Protein AF-A0A961LXA1-F1 (afdb_monomer)

Foldseek 3Di:
DVALLLVVLVLFVVVVDLDVQWQFLLNVVVVCVVPVPDDPPVSPPDDSNHGDFWDWDADPQWTKTKGHPHPQAIWIKTHHPPWIWIFGWDDDPQKIKTWFIAIKDFVVSQVQDGFIWGFRTKMWIAGNVSATPWIKTWTATDPHVVGGTWIWIDPRRHIDIDHD

Sequence (164 aa):
MIRALALILGLLLGLTLALLVGGTLGHARMLAARTGWELPGWTAGLDESSGITGGRGDLNGAALRWRWDGWTGIEAALTGPDWQAQGRLRPAGTALRVDALGGVVPLDWLGAGPGLLALEAGEVILGLDGALRAARLDGQARGSEPEGAVTLTWDGSDWALASR

Structure (mmCIF, N/CA/C/O backbone):
data_AF-A0A961LXA1-F1
#
_entry.id   AF-A0A961LXA1-F1
#
loop_
_atom_site.group_PDB
_atom_site.id
_atom_site.type_symbol
_atom_site.label_atom_id
_atom_site.label_alt_id
_atom_site.label_comp_id
_atom_site.label_asym_id
_atom_site.label_entity_id
_atom_site.label_seq_id
_atom_site.pdbx_PDB_ins_code
_atom_site.Cartn_x
_atom_site.Cartn_y
_atom_site.Cartn_z
_atom_site.occupancy
_atom_site.B_iso_or_equiv
_atom_site.auth_seq_id
_atom_site.auth_comp_id
_atom_site.auth_asym_id
_atom_site.auth_atom_id
_atom_site.pdbx_PDB_model_num
ATOM 1 N N . MET A 1 1 ? -13.121 11.870 4.872 1.00 35.00 1 MET A N 1
ATOM 2 C CA . MET A 1 1 ? -12.204 10.864 5.438 1.00 35.00 1 MET A CA 1
ATOM 3 C C . MET A 1 1 ? -12.528 9.425 5.025 1.00 35.00 1 MET A C 1
ATOM 5 O O . MET A 1 1 ? -11.759 8.559 5.395 1.00 35.00 1 MET A O 1
ATOM 9 N N . ILE A 1 2 ? -13.473 9.195 4.090 1.00 36.91 2 ILE A N 1
ATOM 10 C CA . ILE A 1 2 ? -13.562 8.049 3.132 1.00 36.91 2 ILE A CA 1
ATOM 11 C C . ILE A 1 2 ? -12.249 7.881 2.298 1.00 36.91 2 ILE A C 1
ATOM 13 O O . ILE A 1 2 ? -12.247 7.505 1.139 1.00 36.91 2 ILE A O 1
ATOM 17 N N . ARG A 1 3 ? -11.101 8.347 2.808 1.00 46.78 3 ARG A N 1
ATOM 18 C CA . ARG A 1 3 ? -10.066 9.062 2.044 1.00 46.78 3 ARG A CA 1
ATOM 19 C C . ARG A 1 3 ? -8.636 8.624 2.347 1.00 46.78 3 ARG A C 1
ATOM 21 O O . ARG A 1 3 ? -7.841 8.742 1.427 1.00 46.78 3 ARG A O 1
ATOM 28 N N . ALA A 1 4 ? -8.311 8.030 3.502 1.00 43.62 4 ALA A N 1
ATOM 29 C CA . ALA A 1 4 ? -7.126 7.160 3.544 1.00 43.62 4 ALA A CA 1
ATOM 30 C C . ALA A 1 4 ? -7.409 5.733 3.062 1.00 43.62 4 ALA A C 1
ATOM 32 O O . ALA A 1 4 ? -6.506 4.992 2.689 1.00 43.62 4 ALA A O 1
ATOM 33 N N . LEU A 1 5 ? -8.692 5.431 2.899 1.00 37.09 5 LEU A N 1
ATOM 34 C CA . LEU A 1 5 ? -9.205 4.382 2.043 1.00 37.09 5 LEU A CA 1
ATOM 35 C C . LEU A 1 5 ? -8.580 4.404 0.648 1.00 37.09 5 LEU A C 1
ATOM 37 O O . LEU A 1 5 ? -8.178 3.359 0.168 1.00 37.09 5 LEU A O 1
ATOM 41 N N . ALA A 1 6 ? -8.413 5.583 0.048 1.00 43.00 6 ALA A N 1
ATOM 42 C CA . ALA A 1 6 ? -7.717 5.792 -1.220 1.00 43.00 6 ALA A CA 1
ATOM 43 C C . ALA A 1 6 ? -6.177 5.671 -1.112 1.00 43.00 6 ALA A C 1
ATOM 45 O O . ALA A 1 6 ? -5.506 5.358 -2.096 1.00 43.00 6 ALA A O 1
ATOM 46 N N . LEU A 1 7 ? -5.604 5.939 0.068 1.00 44.69 7 LEU A N 1
ATOM 47 C CA . LEU A 1 7 ? -4.167 6.206 0.239 1.00 44.69 7 LEU A CA 1
ATOM 48 C C . LEU A 1 7 ? -3.306 4.987 -0.065 1.00 44.69 7 LEU A C 1
ATOM 50 O O . LEU A 1 7 ? -2.232 5.085 -0.650 1.00 44.69 7 LEU A O 1
ATOM 54 N N . ILE A 1 8 ? -3.816 3.832 0.323 1.00 45.09 8 ILE A N 1
ATOM 55 C CA . ILE A 1 8 ? -3.209 2.545 0.030 1.00 45.09 8 ILE A CA 1
ATOM 56 C C . ILE A 1 8 ? -3.845 1.943 -1.237 1.00 45.09 8 ILE A C 1
ATOM 58 O O . ILE A 1 8 ? -3.141 1.319 -2.018 1.00 45.09 8 ILE A O 1
ATOM 62 N N . LEU A 1 9 ? -5.122 2.236 -1.526 1.00 43.59 9 LEU A N 1
ATOM 63 C CA . LEU A 1 9 ? -5.828 1.988 -2.806 1.00 43.59 9 LEU A CA 1
ATOM 64 C C . LEU A 1 9 ? -4.971 2.379 -4.036 1.00 43.59 9 LEU A C 1
ATOM 66 O O . LEU A 1 9 ? -4.939 1.69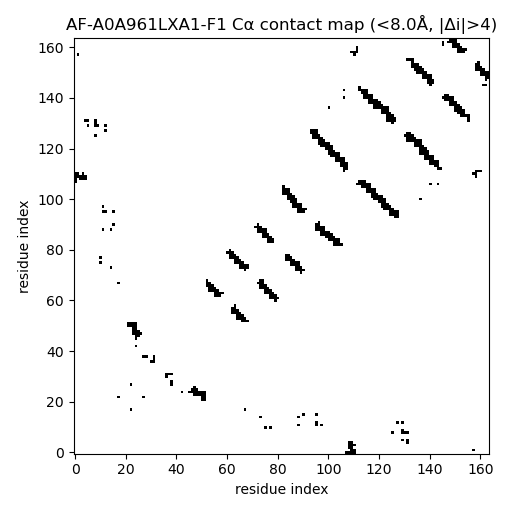9 -5.063 1.00 43.59 9 LEU A O 1
ATOM 70 N N . GLY A 1 10 ? -4.232 3.480 -3.887 1.00 45.97 10 GLY A N 1
ATOM 71 C CA . GLY A 1 10 ? -3.337 4.090 -4.865 1.00 45.97 10 GLY A CA 1
ATOM 72 C C . GLY A 1 10 ? -1.845 3.779 -4.706 1.00 45.97 10 GLY A C 1
ATOM 73 O O . GLY A 1 10 ? -1.137 3.878 -5.706 1.00 45.97 10 GLY A O 1
ATOM 74 N N . LEU A 1 11 ? -1.366 3.283 -3.549 1.00 46.34 11 LEU A N 1
ATOM 75 C CA . LEU A 1 11 ? -0.029 2.646 -3.463 1.00 46.34 11 LEU A CA 1
ATOM 76 C C . LEU A 1 11 ? 0.174 1.578 -4.546 1.00 46.34 11 LEU A C 1
ATOM 78 O O . LEU A 1 11 ? 1.280 1.178 -4.895 1.00 46.34 11 LEU A O 1
ATOM 82 N N . LEU A 1 12 ? -0.959 1.103 -5.033 1.00 41.12 12 LEU A N 1
ATOM 83 C CA . LEU A 1 12 ? -1.180 -0.216 -5.531 1.00 41.12 12 LEU A CA 1
ATOM 84 C C . LEU A 1 12 ? -1.712 -0.208 -6.953 1.00 41.12 12 LEU A C 1
ATOM 86 O O . LEU A 1 12 ? -1.183 -0.952 -7.780 1.00 41.12 12 LEU A O 1
ATOM 90 N N . LEU A 1 13 ? -2.582 0.737 -7.330 1.00 43.47 13 LEU A N 1
ATOM 91 C CA . LEU A 1 13 ? -2.608 1.113 -8.746 1.00 43.47 13 LEU A CA 1
ATOM 92 C C . LEU A 1 13 ? -1.202 1.562 -9.201 1.00 43.47 13 LEU A C 1
ATOM 94 O O . LEU A 1 13 ? -0.767 1.228 -10.295 1.00 43.47 13 LEU A O 1
ATOM 98 N N . GLY A 1 14 ? -0.451 2.214 -8.298 1.00 42.84 14 GLY A N 1
ATOM 99 C CA . GLY A 1 14 ? 0.960 2.630 -8.396 1.00 42.84 14 GLY A CA 1
ATOM 100 C C . GLY A 1 14 ? 1.976 1.497 -8.416 1.00 42.84 14 GLY A C 1
ATOM 101 O O . GLY A 1 14 ? 3.189 1.709 -8.403 1.00 42.84 14 GLY A 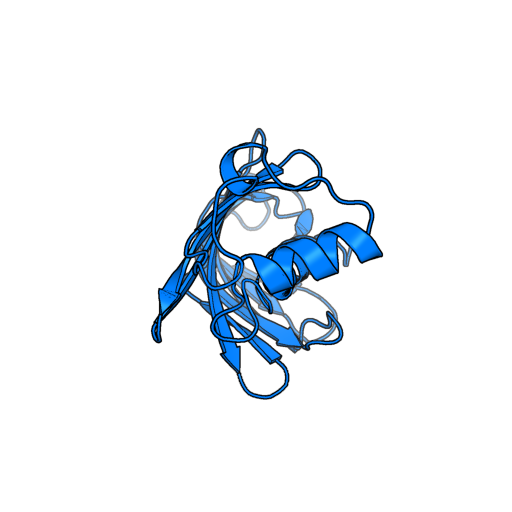O 1
ATOM 102 N N . LEU A 1 15 ? 1.469 0.289 -8.561 1.00 39.91 15 LEU A N 1
ATOM 103 C CA . LEU A 1 15 ? 2.247 -0.730 -9.192 1.00 39.91 15 LEU A CA 1
ATOM 104 C C . LEU A 1 15 ? 1.487 -1.605 -10.199 1.00 39.91 15 LEU A C 1
ATOM 106 O O . LEU A 1 15 ? 2.066 -2.498 -10.814 1.00 39.91 15 LEU A O 1
ATOM 110 N N . THR A 1 16 ? 0.208 -1.318 -10.434 1.00 45.72 16 THR A N 1
ATOM 111 C CA . THR A 1 16 ? -0.651 -1.794 -11.535 1.00 45.72 16 THR A CA 1
ATOM 112 C C . THR A 1 16 ? -0.182 -1.215 -12.862 1.00 45.72 16 THR A C 1
ATOM 114 O O . THR A 1 16 ? -0.920 -0.534 -13.565 1.00 45.72 16 THR A O 1
ATOM 117 N N . LEU A 1 17 ? 1.096 -1.484 -13.126 1.00 39.53 17 LEU A N 1
ATOM 118 C CA . LEU A 1 17 ? 2.012 -0.923 -14.105 1.00 39.53 17 LEU A CA 1
ATOM 119 C C . LEU A 1 17 ? 3.412 -0.635 -13.506 1.00 39.53 17 LEU A C 1
ATOM 121 O O . LEU A 1 17 ? 4.104 0.201 -14.072 1.00 39.53 17 LEU A O 1
ATOM 125 N N . ALA A 1 18 ? 3.940 -1.301 -12.468 1.00 40.44 18 ALA A N 1
ATOM 126 C CA . ALA A 1 18 ? 5.411 -1.425 -12.342 1.00 40.44 18 ALA A CA 1
ATOM 127 C C . ALA A 1 18 ? 5.905 -2.770 -12.881 1.00 40.44 18 ALA A C 1
ATOM 129 O O . ALA A 1 18 ? 6.660 -3.501 -12.256 1.00 40.44 18 ALA A O 1
ATOM 130 N N . LEU A 1 19 ? 5.461 -3.232 -14.028 1.00 45.47 19 LEU A N 1
ATOM 131 C CA . LEU A 1 19 ? 5.077 -2.583 -15.268 1.00 45.47 19 LEU A CA 1
ATOM 132 C C . LEU A 1 19 ? 3.917 -3.417 -15.806 1.00 45.47 19 LEU A C 1
ATOM 134 O O . LEU A 1 19 ? 3.554 -4.416 -15.192 1.00 45.47 19 LEU A O 1
ATOM 138 N N . LEU A 1 20 ? 3.279 -3.071 -16.910 1.00 44.53 20 LEU A N 1
ATOM 139 C CA . LEU A 1 20 ? 2.435 -4.044 -17.599 1.00 44.53 20 LEU A CA 1
ATOM 140 C C . LEU A 1 20 ? 3.405 -5.143 -18.094 1.00 44.53 20 LEU A C 1
ATOM 142 O O . LEU A 1 20 ? 3.980 -5.055 -19.168 1.00 44.53 20 LEU A O 1
ATOM 146 N N . VAL A 1 21 ? 3.709 -6.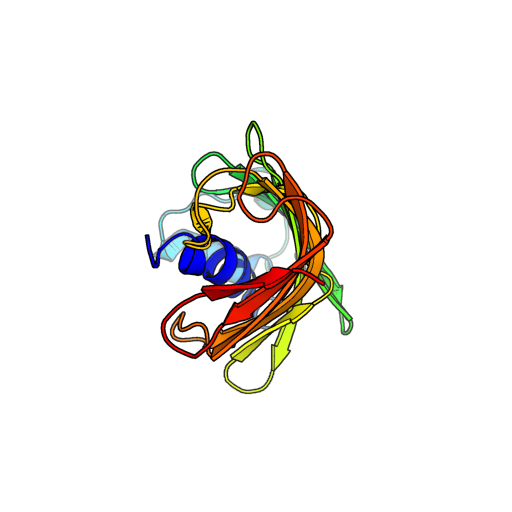109 -17.224 1.00 46.88 21 VAL A N 1
ATOM 147 C CA . VAL A 1 21 ? 4.313 -7.424 -17.482 1.00 46.88 21 VAL A CA 1
ATOM 148 C C . VAL A 1 21 ? 5.799 -7.477 -17.896 1.00 46.88 21 VAL A C 1
ATOM 150 O O . VAL A 1 21 ? 6.397 -8.547 -17.877 1.00 46.88 21 VAL A O 1
ATOM 153 N N . GLY A 1 22 ? 6.455 -6.352 -18.162 1.00 54.03 22 GLY A N 1
ATOM 154 C CA . GLY A 1 22 ? 7.916 -6.333 -18.355 1.00 54.03 22 GLY A CA 1
ATOM 155 C C . GLY A 1 22 ? 8.463 -5.021 -18.890 1.00 54.03 22 GLY A C 1
ATOM 156 O O . GLY A 1 22 ? 9.490 -5.026 -19.560 1.00 54.03 22 GLY A O 1
ATOM 157 N N . GLY A 1 23 ? 7.732 -3.925 -18.664 1.00 61.06 23 GLY A N 1
ATOM 158 C CA . GLY A 1 23 ? 7.983 -2.622 -19.261 1.00 61.06 23 GLY A CA 1
ATOM 159 C C . GLY A 1 23 ? 9.453 -2.263 -19.184 1.00 61.06 23 GLY A C 1
ATOM 160 O O . GLY A 1 23 ? 10.045 -2.040 -18.129 1.00 61.06 23 GLY A O 1
ATOM 161 N N . THR A 1 24 ? 10.037 -2.288 -20.357 1.00 66.12 24 THR A N 1
ATOM 162 C CA . THR A 1 24 ? 11.418 -1.962 -20.554 1.00 66.12 24 THR A CA 1
ATOM 163 C C . THR A 1 24 ? 11.606 -0.464 -20.309 1.00 66.12 24 THR A C 1
ATOM 165 O O . THR A 1 24 ? 10.636 0.305 -20.264 1.00 66.12 24 THR A O 1
ATOM 168 N N . LEU A 1 25 ? 12.842 -0.011 -20.157 1.00 73.31 25 LEU A N 1
ATOM 169 C CA . LEU A 1 25 ? 13.148 1.403 -19.964 1.00 73.31 25 LEU A CA 1
ATOM 170 C C . LEU A 1 25 ? 12.474 2.328 -21.010 1.00 73.31 25 LEU A C 1
ATOM 172 O O . LEU A 1 25 ? 12.120 3.463 -20.695 1.00 73.31 25 LEU A O 1
ATOM 176 N N . GLY A 1 26 ? 12.216 1.829 -22.226 1.00 70.50 26 GLY A N 1
ATOM 177 C CA . GLY A 1 26 ? 11.461 2.526 -23.274 1.00 70.50 26 GLY A CA 1
ATOM 178 C C . GLY A 1 26 ? 10.015 2.864 -22.886 1.00 70.50 26 GLY A C 1
ATOM 179 O O . GLY A 1 26 ? 9.546 3.974 -23.136 1.00 70.50 26 GLY A O 1
ATOM 180 N N . HIS A 1 27 ? 9.320 1.971 -22.179 1.00 70.94 27 HIS A N 1
ATOM 181 C CA . HIS A 1 27 ? 7.971 2.251 -21.676 1.00 70.94 27 HIS A CA 1
ATOM 182 C C . HIS A 1 27 ? 7.984 3.334 -20.592 1.00 70.94 27 HIS A C 1
ATOM 184 O O . HIS A 1 27 ? 7.115 4.209 -20.580 1.00 70.94 27 HIS A O 1
ATOM 190 N N . ALA A 1 28 ? 8.994 3.313 -19.716 1.00 70.00 28 ALA A N 1
ATOM 191 C CA . ALA A 1 28 ? 9.170 4.335 -18.688 1.00 70.00 28 ALA A CA 1
ATOM 192 C C . ALA A 1 28 ? 9.447 5.718 -19.307 1.00 70.00 28 ALA A C 1
ATOM 194 O O . ALA A 1 28 ? 8.846 6.708 -18.891 1.00 70.00 28 ALA A O 1
ATOM 195 N N . ARG A 1 29 ? 10.287 5.784 -20.351 1.00 77.25 29 ARG A N 1
ATOM 196 C CA . ARG A 1 29 ? 10.560 7.021 -21.109 1.00 77.25 29 ARG A CA 1
ATOM 197 C C . ARG A 1 29 ? 9.318 7.554 -21.825 1.00 77.25 29 ARG A C 1
ATOM 199 O O . ARG A 1 29 ? 9.066 8.756 -21.787 1.00 77.25 29 ARG A O 1
ATOM 206 N N . MET A 1 30 ? 8.509 6.680 -22.427 1.00 74.88 30 MET A N 1
ATOM 207 C CA . MET A 1 30 ? 7.251 7.083 -23.066 1.00 74.88 30 MET A CA 1
ATOM 208 C C . MET A 1 30 ? 6.274 7.708 -22.060 1.00 74.88 30 MET A C 1
ATOM 210 O O . MET A 1 30 ? 5.633 8.713 -22.373 1.00 74.88 30 MET A O 1
ATOM 214 N N . LEU A 1 31 ? 6.154 7.131 -20.860 1.00 68.00 31 LEU A N 1
ATOM 215 C CA . LEU A 1 31 ? 5.300 7.685 -19.810 1.00 68.00 31 LEU A CA 1
ATOM 216 C C . LEU A 1 31 ? 5.826 9.042 -19.329 1.00 68.00 31 LEU A C 1
ATOM 218 O O . LEU A 1 31 ? 5.060 10.001 -19.311 1.00 68.00 31 LEU A O 1
ATOM 222 N N . ALA A 1 32 ? 7.127 9.134 -19.036 1.00 68.81 32 ALA A N 1
ATOM 223 C CA . ALA A 1 32 ? 7.806 10.371 -18.647 1.00 68.81 32 ALA A CA 1
ATOM 224 C C . ALA A 1 32 ? 7.559 11.517 -19.643 1.00 68.81 32 ALA A C 1
ATOM 226 O O . ALA A 1 32 ? 7.198 12.620 -19.240 1.00 68.81 32 ALA A O 1
ATOM 227 N N . ALA A 1 33 ? 7.649 11.243 -20.949 1.00 74.81 33 ALA A N 1
ATOM 228 C CA . ALA A 1 33 ? 7.370 12.230 -21.993 1.00 74.81 33 ALA A CA 1
ATOM 229 C C . ALA A 1 33 ? 5.901 12.699 -22.021 1.00 74.81 33 ALA A C 1
ATOM 231 O O . ALA A 1 33 ? 5.628 13.839 -22.390 1.00 74.81 33 ALA A O 1
ATOM 232 N N . ARG A 1 34 ? 4.946 11.840 -21.638 1.00 67.06 34 ARG A N 1
ATOM 233 C CA . ARG A 1 34 ? 3.513 12.186 -21.590 1.00 67.06 34 ARG A CA 1
ATOM 234 C C . ARG A 1 34 ? 3.119 12.928 -20.318 1.00 67.06 34 ARG A C 1
ATOM 236 O O . ARG A 1 34 ? 2.238 13.779 -20.373 1.00 67.06 34 ARG A O 1
ATOM 243 N N . THR A 1 35 ? 3.715 12.574 -19.182 1.00 54.66 35 THR A N 1
ATOM 244 C CA . THR A 1 35 ? 3.354 13.129 -17.868 1.00 54.66 35 THR A CA 1
ATOM 245 C C . THR A 1 35 ? 4.245 14.294 -17.440 1.00 54.66 35 THR A C 1
ATOM 247 O O . THR A 1 35 ? 3.892 15.003 -16.502 1.00 54.66 35 THR A O 1
ATOM 250 N N . GLY A 1 36 ? 5.392 14.492 -18.098 1.00 57.25 36 GLY A N 1
ATOM 251 C CA . GLY A 1 36 ? 6.413 15.465 -17.702 1.00 57.25 36 GLY A CA 1
ATOM 252 C C . GLY A 1 36 ? 7.241 15.030 -16.488 1.00 57.25 36 GLY A C 1
ATOM 253 O O . GLY A 1 36 ? 7.920 15.857 -15.888 1.00 57.25 36 GLY A O 1
ATOM 254 N N . TRP A 1 37 ? 7.169 13.757 -16.087 1.00 56.31 37 TRP A N 1
ATOM 255 C CA . TRP A 1 37 ? 7.935 13.235 -14.953 1.00 56.31 37 TRP A CA 1
ATOM 256 C C . TRP A 1 37 ? 9.379 12.957 -15.360 1.00 56.31 37 TRP A C 1
ATOM 258 O O . TRP A 1 37 ? 9.621 12.220 -16.313 1.00 56.31 37 TRP A O 1
ATOM 268 N N . GLU A 1 38 ? 10.349 13.495 -14.623 1.00 56.00 38 GLU A N 1
ATOM 269 C CA . GLU A 1 38 ? 11.757 13.203 -14.885 1.00 56.00 38 GLU A CA 1
ATOM 270 C C . GLU A 1 38 ? 12.130 11.791 -14.422 1.00 56.00 38 GLU A C 1
ATOM 272 O O . GLU A 1 38 ? 11.848 11.380 -13.293 1.00 56.00 38 GLU A O 1
ATOM 277 N N . LEU A 1 39 ? 12.797 11.039 -15.302 1.00 61.03 39 LEU A N 1
ATOM 278 C CA . LEU A 1 39 ? 13.414 9.772 -14.924 1.00 61.03 39 LEU A CA 1
ATOM 279 C C . LEU A 1 39 ? 14.754 10.025 -14.216 1.00 61.03 39 LEU A C 1
ATOM 281 O O . LEU A 1 39 ? 15.465 10.969 -14.564 1.00 61.03 39 LEU A O 1
ATOM 285 N N . PRO A 1 40 ? 15.166 9.152 -13.281 1.00 54.44 40 PRO A N 1
ATOM 286 C CA . PRO A 1 40 ? 16.472 9.262 -12.642 1.00 54.44 40 PRO A CA 1
ATOM 287 C C . PRO A 1 40 ? 17.627 9.258 -13.656 1.00 54.44 40 PRO A C 1
ATOM 289 O O . PRO A 1 40 ? 17.649 8.437 -14.576 1.00 54.44 40 PRO A O 1
ATOM 292 N N . GLY A 1 41 ? 18.644 10.101 -13.444 1.00 61.66 41 GLY A N 1
ATOM 293 C CA . GLY A 1 41 ? 19.760 10.278 -14.388 1.00 61.66 41 GLY A CA 1
ATOM 294 C C . GLY A 1 41 ? 20.563 9.008 -14.715 1.00 61.66 41 GLY A C 1
ATOM 295 O O . GLY A 1 41 ? 21.126 8.901 -15.801 1.00 61.66 41 GLY A O 1
ATOM 296 N N . TRP A 1 42 ? 20.557 7.997 -13.838 1.00 59.59 42 TRP A N 1
ATOM 297 C CA . TRP A 1 42 ? 21.205 6.702 -14.103 1.00 59.59 42 TRP A CA 1
ATOM 298 C 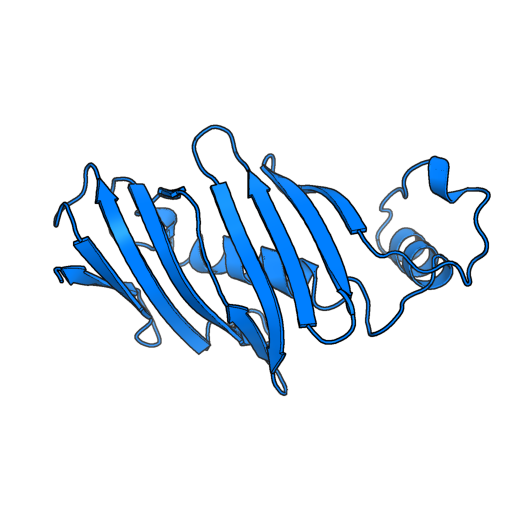C . TRP A 1 42 ? 20.561 5.917 -15.260 1.00 59.59 42 TRP A C 1
ATOM 300 O O . TRP A 1 42 ? 21.176 5.001 -15.800 1.00 59.59 42 TRP A O 1
ATOM 310 N N . THR A 1 43 ? 19.346 6.283 -15.679 1.00 68.06 43 THR A N 1
ATOM 311 C CA . THR A 1 43 ? 18.635 5.645 -16.798 1.00 68.06 43 THR A CA 1
ATOM 312 C C . THR A 1 43 ? 19.083 6.147 -18.179 1.00 68.06 43 THR A C 1
ATOM 314 O O . THR A 1 43 ? 18.737 5.539 -19.191 1.00 68.06 43 THR A O 1
ATOM 317 N N . ALA A 1 44 ? 19.865 7.230 -18.271 1.00 75.50 44 ALA A N 1
ATOM 318 C CA . ALA A 1 44 ? 20.193 7.880 -19.547 1.00 75.50 44 ALA A CA 1
ATOM 319 C C . ALA A 1 44 ? 21.058 7.023 -20.497 1.00 75.50 44 ALA A C 1
ATOM 321 O O . ALA A 1 44 ? 20.990 7.206 -21.708 1.00 75.50 44 ALA A O 1
ATOM 322 N N . GLY A 1 45 ? 21.834 6.069 -19.969 1.00 75.56 45 GLY A N 1
ATOM 323 C CA . GLY A 1 45 ? 22.715 5.191 -20.756 1.00 75.56 45 GLY A CA 1
ATOM 324 C C . GLY A 1 45 ? 22.209 3.759 -20.947 1.00 75.56 45 GLY A C 1
ATOM 325 O O . GLY A 1 45 ? 22.903 2.947 -21.551 1.00 75.56 45 GLY A O 1
ATOM 326 N N . LEU A 1 46 ? 21.038 3.428 -20.404 1.00 72.81 46 LEU A N 1
ATOM 327 C CA . LEU A 1 46 ? 20.485 2.079 -20.481 1.00 72.81 46 LEU A CA 1
ATOM 328 C C . LEU A 1 46 ? 19.648 1.903 -21.752 1.00 72.81 46 LEU A C 1
ATOM 330 O O . LEU A 1 46 ? 18.961 2.833 -22.193 1.00 72.81 46 LEU A O 1
ATOM 334 N N . ASP A 1 47 ? 19.712 0.696 -22.317 1.00 77.88 47 ASP A N 1
ATOM 335 C CA . ASP A 1 47 ? 18.918 0.323 -23.484 1.00 77.88 47 ASP A CA 1
ATOM 336 C C . ASP A 1 47 ? 17.431 0.332 -23.130 1.00 77.88 47 ASP A C 1
A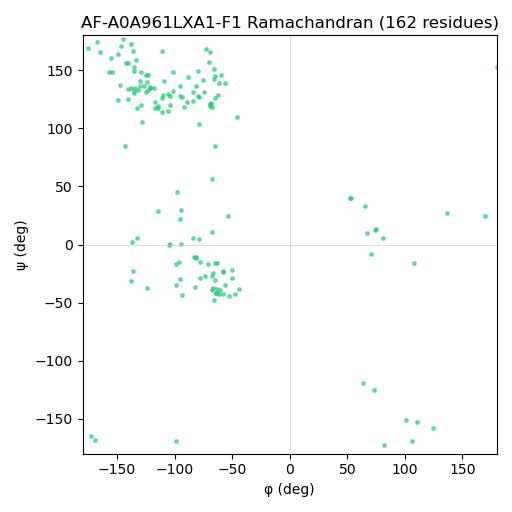TOM 338 O O . ASP A 1 47 ? 17.027 -0.039 -22.021 1.00 77.88 47 ASP A O 1
ATOM 342 N N . GLU A 1 48 ? 16.617 0.720 -24.103 1.00 73.94 48 GLU A N 1
ATOM 343 C CA . GLU A 1 48 ? 15.173 0.738 -24.004 1.00 73.94 48 GLU A CA 1
ATOM 344 C C . GLU A 1 48 ? 14.590 -0.619 -23.684 1.00 73.94 48 GLU A C 1
ATOM 346 O O . GLU A 1 48 ? 13.495 -0.597 -23.151 1.00 73.94 48 GLU A O 1
ATOM 351 N N . SER A 1 49 ? 15.281 -1.735 -23.963 1.00 71.00 49 SER A N 1
ATOM 352 C CA . SER A 1 49 ? 14.873 -3.111 -23.635 1.00 71.00 49 SER A CA 1
ATOM 353 C C . SER A 1 49 ? 15.163 -3.534 -22.182 1.00 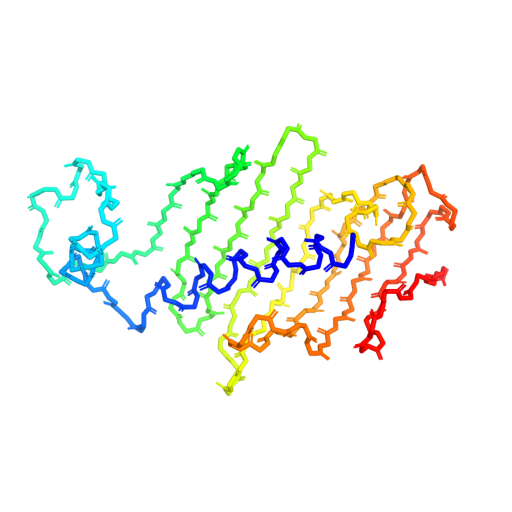71.00 49 SER A C 1
ATOM 355 O O . SER A 1 49 ? 14.658 -4.559 -21.723 1.00 71.00 49 SER A O 1
ATOM 357 N N . SER A 1 50 ? 15.928 -2.737 -21.428 1.00 70.38 50 SER A N 1
ATOM 358 C CA . SER A 1 50 ? 16.343 -3.069 -20.059 1.00 70.38 50 SER A CA 1
ATOM 359 C C . SER A 1 50 ? 15.138 -3.147 -19.119 1.00 70.38 50 SER A C 1
ATOM 361 O O . SER A 1 50 ? 14.359 -2.196 -19.027 1.00 70.38 50 SER A O 1
ATOM 363 N N . GLY A 1 51 ? 14.991 -4.264 -18.403 1.00 71.00 51 GLY A N 1
ATOM 364 C CA . GLY A 1 51 ? 13.919 -4.454 -17.424 1.00 71.00 51 GLY A CA 1
ATOM 365 C C . GLY A 1 51 ? 14.164 -3.676 -16.129 1.00 71.00 51 GLY A C 1
ATOM 366 O O . GLY A 1 51 ? 15.290 -3.615 -15.636 1.00 71.00 51 GLY A O 1
ATOM 367 N N . ILE A 1 52 ? 13.100 -3.114 -15.550 1.00 70.38 52 ILE A N 1
ATOM 368 C CA . ILE A 1 52 ? 13.141 -2.446 -14.243 1.00 70.38 52 ILE A CA 1
ATOM 369 C C . ILE A 1 52 ? 12.471 -3.359 -13.214 1.00 70.38 52 ILE A C 1
ATOM 371 O O . ILE A 1 52 ? 11.272 -3.612 -13.286 1.00 70.38 52 ILE A O 1
ATOM 375 N N . THR A 1 53 ? 13.243 -3.849 -12.245 1.00 75.44 53 THR A N 1
ATOM 376 C CA . THR A 1 53 ? 12.762 -4.789 -11.215 1.00 75.44 53 THR A CA 1
ATOM 377 C C . THR A 1 53 ? 12.554 -4.143 -9.848 1.00 75.44 53 THR A C 1
ATOM 379 O O . THR A 1 53 ? 12.129 -4.810 -8.910 1.00 75.44 53 THR A O 1
ATOM 382 N N . GLY A 1 54 ? 12.827 -2.848 -9.698 1.00 76.25 54 GLY A N 1
ATOM 383 C CA . GLY A 1 54 ? 12.599 -2.145 -8.442 1.00 76.25 54 GLY A CA 1
ATOM 384 C C . GLY A 1 54 ? 12.877 -0.653 -8.525 1.00 76.25 54 GLY A C 1
ATOM 385 O O . GLY A 1 54 ? 13.462 -0.159 -9.489 1.00 76.25 54 GLY A O 1
ATOM 386 N N . GLY A 1 55 ? 12.469 0.060 -7.480 1.00 72.38 55 GLY A N 1
ATOM 387 C CA . GLY A 1 55 ? 12.617 1.506 -7.401 1.00 72.38 55 GLY A CA 1
ATOM 388 C C . GLY A 1 55 ? 12.428 2.055 -5.992 1.00 72.38 55 GLY A C 1
ATOM 389 O O . GLY A 1 55 ? 11.950 1.373 -5.079 1.00 72.38 55 GLY A O 1
ATOM 390 N N . ARG A 1 56 ? 12.840 3.311 -5.820 1.00 80.44 56 ARG A N 1
ATOM 391 C CA . ARG A 1 56 ? 12.609 4.127 -4.624 1.00 80.44 56 ARG A CA 1
ATOM 392 C C . ARG A 1 56 ? 12.160 5.521 -5.055 1.00 80.44 56 ARG A C 1
ATOM 394 O O . ARG A 1 56 ? 12.585 5.976 -6.115 1.00 80.44 56 ARG A O 1
ATOM 401 N N . GLY A 1 57 ? 11.338 6.183 -4.252 1.00 69.88 57 GLY A N 1
ATOM 402 C CA . GLY A 1 57 ? 10.837 7.525 -4.544 1.00 69.88 57 GLY A CA 1
ATOM 403 C C . GLY A 1 57 ? 10.124 8.157 -3.356 1.00 69.88 57 GLY A C 1
ATOM 404 O O . GLY A 1 57 ? 10.194 7.640 -2.244 1.00 69.88 57 GLY A O 1
ATOM 405 N N . ASP A 1 58 ? 9.430 9.259 -3.615 1.00 71.31 58 ASP A N 1
ATOM 406 C CA . ASP A 1 58 ? 8.560 9.946 -2.662 1.00 71.31 58 ASP A CA 1
ATOM 407 C C . ASP A 1 58 ? 7.140 10.015 -3.242 1.00 71.31 58 ASP A C 1
ATOM 409 O O . ASP A 1 58 ? 6.966 10.292 -4.431 1.00 71.31 58 ASP A O 1
ATOM 413 N N . LEU A 1 59 ? 6.135 9.721 -2.421 1.00 65.00 59 LEU A N 1
ATOM 414 C CA . LEU A 1 59 ? 4.723 9.826 -2.760 1.00 65.00 59 LEU A CA 1
ATOM 415 C C . LEU A 1 59 ? 4.025 10.655 -1.685 1.00 65.00 59 LEU A C 1
ATOM 417 O O . LEU A 1 59 ? 3.760 10.161 -0.592 1.00 65.00 59 LEU A O 1
ATOM 421 N N . ASN A 1 60 ? 3.695 11.905 -2.008 1.00 67.44 60 ASN A N 1
ATOM 422 C CA . ASN A 1 60 ? 3.043 12.837 -1.083 1.00 67.44 60 ASN A CA 1
ATOM 423 C C . ASN A 1 60 ? 3.786 12.971 0.266 1.00 67.44 60 ASN A C 1
ATOM 425 O O . ASN A 1 60 ? 3.148 13.018 1.318 1.00 67.44 60 ASN A O 1
ATOM 429 N N . GLY A 1 61 ? 5.124 13.005 0.247 1.00 68.56 61 GLY A N 1
ATOM 430 C CA . GLY A 1 61 ? 5.957 13.086 1.451 1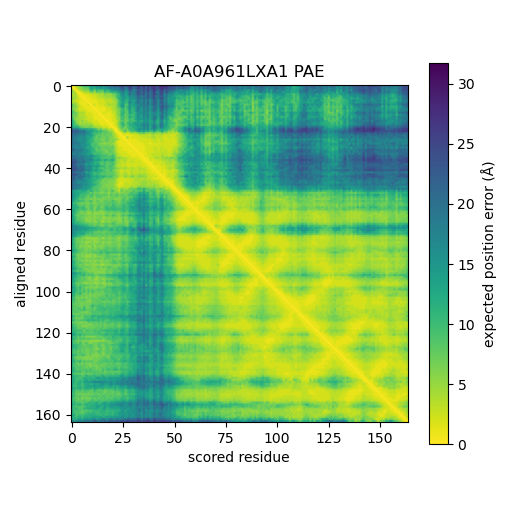.00 68.56 61 GLY A CA 1
ATOM 431 C C . GLY A 1 61 ? 6.182 11.749 2.165 1.00 68.56 61 GLY A C 1
ATOM 432 O O . GLY A 1 61 ? 6.751 11.732 3.257 1.00 68.56 61 GLY A O 1
ATOM 433 N N . ALA A 1 62 ? 5.719 10.634 1.590 1.00 75.25 62 ALA A N 1
ATOM 434 C CA . ALA A 1 62 ? 5.998 9.289 2.072 1.00 75.25 62 ALA A CA 1
ATOM 435 C C . ALA A 1 62 ? 7.049 8.609 1.190 1.00 75.25 62 ALA A C 1
ATOM 437 O O . ALA A 1 62 ? 6.885 8.497 -0.026 1.00 75.25 62 ALA A O 1
ATOM 438 N N . ALA A 1 63 ? 8.107 8.085 1.802 1.00 82.62 63 ALA A N 1
ATOM 439 C CA . ALA A 1 63 ? 9.145 7.354 1.094 1.00 82.62 63 ALA A CA 1
ATOM 440 C C . ALA A 1 63 ? 8.586 6.031 0.553 1.00 82.62 63 ALA A C 1
ATOM 442 O O . ALA A 1 63 ? 8.177 5.158 1.318 1.00 82.62 63 ALA A O 1
ATOM 443 N N . LEU A 1 64 ? 8.605 5.873 -0.769 1.00 81.38 64 LEU A N 1
ATOM 444 C CA . LEU A 1 64 ? 8.195 4.672 -1.485 1.00 81.38 64 LEU A CA 1
ATOM 445 C C . LEU A 1 64 ? 9.395 3.787 -1.796 1.00 81.38 64 LEU A C 1
ATOM 447 O O . LEU A 1 64 ? 10.417 4.246 -2.308 1.00 81.38 64 LEU A O 1
ATOM 451 N N . ARG A 1 65 ? 9.234 2.483 -1.581 1.00 84.00 65 ARG A N 1
ATOM 452 C CA . ARG A 1 65 ? 10.125 1.442 -2.097 1.00 84.00 65 ARG A CA 1
ATOM 453 C C . ARG A 1 65 ? 9.300 0.313 -2.688 1.00 84.00 65 ARG A C 1
ATOM 455 O O . ARG A 1 65 ? 8.379 -0.164 -2.035 1.00 84.00 65 ARG A O 1
ATOM 462 N N . TRP A 1 66 ? 9.683 -0.168 -3.867 1.00 83.38 66 TRP A N 1
ATOM 463 C CA . TRP A 1 66 ? 9.052 -1.333 -4.481 1.00 83.38 66 TRP A CA 1
ATOM 464 C C . TRP A 1 66 ? 10.055 -2.260 -5.170 1.00 83.38 66 TRP A C 1
ATOM 466 O O . TRP A 1 66 ? 11.148 -1.835 -5.561 1.00 83.38 66 TRP A O 1
ATOM 476 N N . ARG A 1 67 ? 9.680 -3.536 -5.307 1.00 83.00 67 ARG A N 1
ATOM 477 C CA . ARG A 1 67 ? 10.464 -4.572 -5.990 1.00 83.00 67 ARG A CA 1
ATOM 478 C C . ARG A 1 67 ? 9.565 -5.619 -6.644 1.00 83.00 67 ARG A C 1
ATOM 480 O O . ARG A 1 67 ? 8.779 -6.269 -5.957 1.00 83.00 67 ARG A O 1
ATOM 487 N N . TRP A 1 68 ? 9.733 -5.820 -7.946 1.00 76.62 68 TRP A N 1
ATOM 488 C CA . TRP A 1 68 ? 9.102 -6.902 -8.695 1.00 76.62 68 TRP A CA 1
ATOM 489 C C . TRP A 1 68 ? 9.852 -8.219 -8.487 1.00 76.62 68 TRP A C 1
ATOM 491 O O . TRP A 1 68 ? 11.064 -8.286 -8.683 1.00 76.62 68 TRP A O 1
ATOM 501 N N . ASP A 1 69 ? 9.116 -9.264 -8.110 1.00 73.94 69 ASP A N 1
ATOM 502 C CA . ASP A 1 69 ? 9.636 -10.615 -7.858 1.00 73.94 69 ASP A CA 1
ATOM 503 C C . ASP A 1 69 ? 9.089 -11.635 -8.888 1.00 73.94 69 ASP A C 1
ATOM 505 O O . ASP A 1 69 ? 8.915 -12.825 -8.632 1.00 73.94 69 ASP A O 1
ATOM 509 N N . GLY A 1 70 ? 8.784 -11.166 -10.104 1.00 66.81 70 GLY A N 1
ATOM 510 C CA . GLY A 1 70 ? 8.283 -12.007 -11.192 1.00 66.81 70 GLY A CA 1
ATOM 511 C C . GLY A 1 70 ? 6.832 -12.451 -10.977 1.00 66.81 70 GLY A C 1
ATOM 512 O O . GLY A 1 70 ? 5.932 -11.628 -10.801 1.00 66.81 70 GLY A O 1
ATOM 513 N N . TRP A 1 71 ? 6.595 -13.764 -11.021 1.00 64.75 71 TRP A N 1
ATOM 514 C CA . TRP A 1 71 ? 5.258 -14.369 -10.921 1.00 64.75 71 TRP A CA 1
ATOM 515 C C . TRP A 1 71 ? 4.641 -14.285 -9.519 1.00 64.75 71 TRP A C 1
ATOM 517 O O . TRP A 1 71 ? 3.436 -14.469 -9.362 1.00 64.75 71 TRP A O 1
ATOM 527 N N . THR A 1 72 ? 5.447 -14.018 -8.490 1.00 69.25 72 THR A N 1
ATOM 528 C CA . THR A 1 72 ? 4.985 -13.966 -7.094 1.00 69.25 72 THR A CA 1
ATOM 529 C C . THR A 1 72 ? 4.262 -12.654 -6.759 1.00 69.25 72 THR A C 1
ATOM 531 O O . THR A 1 72 ? 3.526 -12.602 -5.762 1.00 69.25 72 THR A O 1
ATOM 534 N N . GLY A 1 73 ? 4.411 -11.638 -7.618 1.00 76.44 73 GLY A N 1
ATOM 535 C CA . GLY A 1 73 ? 3.834 -10.304 -7.494 1.00 76.44 73 GLY A CA 1
ATOM 536 C C . GLY A 1 73 ? 4.906 -9.260 -7.208 1.00 76.44 73 GLY A C 1
ATOM 537 O O . GLY A 1 73 ? 6.071 -9.412 -7.582 1.00 76.44 73 GLY A O 1
ATOM 538 N N . ILE A 1 74 ? 4.503 -8.180 -6.547 1.00 80.31 74 ILE A N 1
ATOM 539 C CA . ILE A 1 74 ? 5.411 -7.094 -6.185 1.00 80.31 74 ILE A CA 1
ATOM 540 C C . ILE A 1 74 ? 5.277 -6.750 -4.721 1.00 80.31 74 ILE A C 1
ATOM 542 O O . ILE A 1 74 ? 4.182 -6.719 -4.174 1.00 80.31 74 ILE A O 1
ATOM 546 N N . GLU A 1 75 ? 6.409 -6.467 -4.104 1.00 87.12 75 GLU A N 1
ATOM 547 C CA . GLU A 1 75 ? 6.492 -5.956 -2.749 1.00 87.12 75 GLU A CA 1
ATOM 548 C C . GLU A 1 75 ? 6.599 -4.435 -2.805 1.00 87.12 75 GLU A C 1
ATOM 550 O O . GLU A 1 75 ? 7.469 -3.908 -3.502 1.00 87.12 75 GLU A O 1
ATOM 555 N N . ALA A 1 76 ? 5.740 -3.733 -2.069 1.00 83.88 76 ALA A N 1
ATOM 556 C CA . ALA A 1 76 ? 5.831 -2.288 -1.901 1.00 83.88 76 ALA A CA 1
ATOM 557 C C . ALA A 1 76 ? 5.769 -1.904 -0.422 1.00 83.88 76 ALA A C 1
ATOM 559 O O . ALA A 1 76 ? 5.119 -2.570 0.385 1.00 83.88 76 ALA A O 1
ATOM 560 N N . ALA A 1 77 ? 6.449 -0.816 -0.084 1.00 87.12 77 ALA A N 1
ATOM 561 C CA . ALA A 1 77 ? 6.425 -0.195 1.228 1.00 87.12 77 ALA A CA 1
ATOM 562 C C . ALA A 1 77 ? 6.358 1.328 1.078 1.00 87.12 77 ALA A C 1
ATOM 564 O O . ALA A 1 77 ? 7.120 1.898 0.294 1.00 87.12 77 ALA A O 1
ATOM 565 N N . LEU A 1 78 ? 5.482 1.966 1.852 1.00 84.81 78 LEU A N 1
ATOM 566 C CA . LEU A 1 78 ? 5.515 3.393 2.151 1.00 84.81 78 LEU A CA 1
ATOM 567 C C . LEU A 1 78 ? 5.923 3.619 3.592 1.00 84.81 78 LEU A C 1
ATOM 569 O O . LEU A 1 78 ? 5.466 2.919 4.497 1.00 84.81 78 LEU A O 1
ATOM 573 N N . THR A 1 79 ? 6.729 4.647 3.796 1.00 87.19 79 THR A N 1
ATOM 574 C CA . THR A 1 79 ? 7.144 5.095 5.118 1.00 87.19 79 THR A CA 1
ATOM 575 C C . THR A 1 79 ? 6.976 6.602 5.201 1.00 87.19 79 THR A C 1
ATOM 577 O O . THR A 1 79 ? 7.612 7.340 4.451 1.00 87.19 79 THR A O 1
ATOM 580 N N . GLY A 1 80 ? 6.107 7.051 6.099 1.00 85.81 80 GLY A N 1
ATOM 581 C CA . GLY A 1 80 ? 6.025 8.448 6.502 1.00 85.81 80 GLY A CA 1
ATOM 582 C C . GLY A 1 80 ? 6.763 8.703 7.820 1.00 85.81 80 GLY A C 1
ATOM 583 O O . GLY A 1 80 ? 7.501 7.837 8.293 1.00 85.81 80 GLY A O 1
ATOM 584 N N . PRO A 1 81 ? 6.580 9.889 8.422 1.00 84.50 81 PRO A N 1
ATOM 585 C CA . PRO A 1 81 ? 7.275 10.273 9.653 1.00 84.50 81 PRO A CA 1
ATOM 586 C C . PRO A 1 81 ? 6.943 9.390 10.865 1.00 84.50 81 PRO A C 1
ATOM 588 O O . PRO A 1 81 ? 7.821 9.094 11.672 1.00 84.50 81 PRO A O 1
ATOM 591 N N . ASP A 1 82 ? 5.682 8.983 10.991 1.00 84.75 82 ASP A N 1
ATOM 592 C CA . ASP A 1 82 ? 5.107 8.302 12.157 1.00 84.75 82 ASP A CA 1
ATOM 593 C C . ASP A 1 82 ? 4.278 7.060 11.788 1.00 84.75 82 ASP A C 1
ATOM 595 O O . ASP A 1 82 ? 3.672 6.421 12.648 1.00 84.75 82 ASP A O 1
ATOM 599 N N . TRP A 1 83 ? 4.280 6.684 10.511 1.00 88.00 83 TRP A N 1
ATOM 600 C CA . TRP A 1 83 ? 3.524 5.556 9.988 1.00 88.00 83 TRP A CA 1
ATOM 601 C C . TRP A 1 83 ? 4.316 4.813 8.912 1.00 88.00 83 TRP A C 1
ATOM 603 O O . TRP A 1 83 ? 5.194 5.354 8.235 1.00 88.00 83 TRP A O 1
ATOM 613 N N . GLN A 1 84 ? 3.972 3.548 8.721 1.00 89.31 84 GLN A N 1
ATOM 614 C CA . GLN A 1 84 ? 4.522 2.699 7.680 1.00 89.31 84 GLN A CA 1
ATOM 615 C C . GLN A 1 84 ? 3.454 1.716 7.218 1.00 89.31 84 GLN A C 1
ATOM 617 O O . GLN A 1 84 ? 2.783 1.098 8.037 1.00 89.31 84 GLN A O 1
ATOM 622 N N . ALA A 1 85 ? 3.343 1.507 5.913 1.00 86.88 85 ALA A N 1
ATOM 623 C CA . ALA A 1 85 ? 2.507 0.458 5.347 1.00 86.88 85 ALA A CA 1
ATOM 624 C C . ALA A 1 85 ? 3.305 -0.318 4.305 1.00 86.88 85 ALA A C 1
ATOM 626 O O . ALA A 1 85 ? 3.947 0.271 3.438 1.00 86.88 85 ALA A O 1
ATOM 627 N N . GLN A 1 86 ? 3.260 -1.641 4.366 1.00 88.25 86 GLN A N 1
ATOM 628 C CA . GLN A 1 86 ? 3.846 -2.512 3.356 1.00 88.25 86 GLN A CA 1
ATOM 629 C C . GLN A 1 86 ? 2.880 -3.628 2.994 1.00 88.25 86 GLN A C 1
ATOM 631 O O . GLN A 1 86 ? 2.060 -4.030 3.814 1.00 88.25 86 GLN A O 1
ATOM 636 N N . GLY A 1 87 ? 2.997 -4.139 1.775 1.00 88.00 87 GLY A N 1
ATOM 637 C CA . GLY A 1 87 ? 2.170 -5.240 1.308 1.00 88.00 87 GLY A CA 1
ATOM 638 C C . GLY A 1 87 ? 2.687 -5.845 0.016 1.00 88.00 87 GLY A C 1
ATOM 639 O O . GLY A 1 87 ? 3.642 -5.355 -0.600 1.00 88.00 87 GLY A O 1
ATOM 640 N N . ARG A 1 88 ? 2.032 -6.929 -0.393 1.00 86.94 88 ARG A N 1
ATOM 641 C CA . ARG A 1 88 ? 2.283 -7.616 -1.655 1.00 86.94 88 ARG A CA 1
ATOM 642 C C . ARG A 1 88 ? 1.116 -7.423 -2.610 1.00 86.94 88 ARG A C 1
ATOM 644 O O . ARG A 1 88 ? -0.022 -7.698 -2.266 1.00 86.94 88 ARG A O 1
ATOM 651 N N . LEU A 1 89 ? 1.423 -7.000 -3.825 1.00 82.94 89 LEU A N 1
ATOM 652 C CA 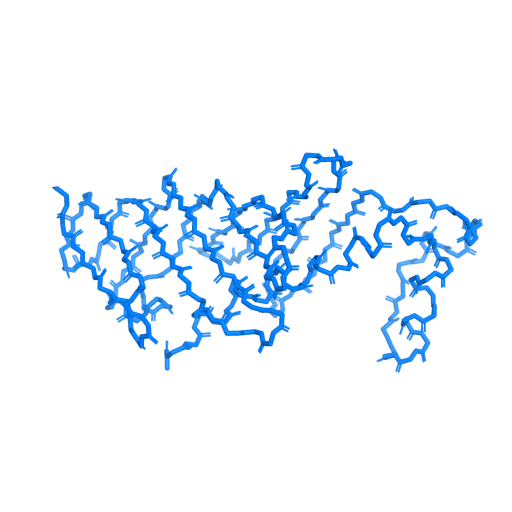. LEU A 1 89 ? 0.474 -6.589 -4.844 1.00 82.94 89 LEU A CA 1
ATOM 653 C C . LEU A 1 89 ? 0.374 -7.668 -5.927 1.00 82.94 89 LEU A C 1
ATOM 655 O O . LEU A 1 89 ? 1.406 -8.103 -6.454 1.00 82.94 89 LEU A O 1
ATOM 659 N N . ARG A 1 90 ? -0.848 -8.094 -6.273 1.00 80.56 90 ARG A N 1
ATOM 660 C CA . ARG A 1 90 ? -1.112 -9.124 -7.294 1.00 80.56 90 ARG A CA 1
ATOM 661 C C . ARG A 1 90 ? -2.33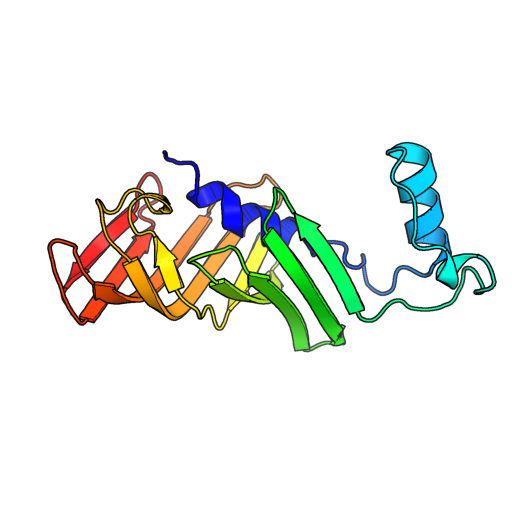1 -8.784 -8.161 1.00 80.56 90 ARG A C 1
ATOM 663 O O . ARG A 1 90 ? -3.378 -8.444 -7.609 1.00 80.56 90 ARG A O 1
ATOM 670 N N . PRO A 1 91 ? -2.246 -8.911 -9.498 1.00 75.38 91 PRO A N 1
ATOM 671 C CA . PRO A 1 91 ? -3.415 -8.794 -10.370 1.00 75.38 91 PRO A CA 1
ATOM 672 C C . PRO A 1 91 ? -4.465 -9.874 -10.063 1.00 75.38 91 PRO A C 1
ATOM 674 O O . PRO A 1 91 ? -4.115 -11.035 -9.853 1.00 75.38 91 PRO A O 1
ATOM 677 N N . ALA A 1 92 ? -5.747 -9.509 -10.075 1.00 74.94 92 ALA A N 1
ATOM 678 C CA . ALA A 1 92 ? -6.876 -10.407 -9.832 1.00 74.94 92 ALA A CA 1
ATOM 679 C C . ALA A 1 92 ? -8.069 -10.032 -10.734 1.00 74.94 92 ALA A C 1
ATOM 681 O O . ALA A 1 92 ? -8.967 -9.290 -10.338 1.00 74.94 92 ALA A O 1
ATOM 682 N N . GLY A 1 93 ? -8.082 -10.528 -11.976 1.00 76.94 93 GLY A N 1
ATOM 683 C CA . GLY A 1 93 ? -9.118 -10.180 -12.957 1.00 76.94 93 GLY A CA 1
ATOM 684 C C . GLY A 1 93 ? -9.093 -8.685 -13.301 1.00 76.94 93 GLY A C 1
ATOM 685 O O . GLY A 1 93 ? -8.085 -8.182 -13.786 1.00 76.94 93 GLY A O 1
ATOM 686 N N . THR A 1 94 ? -10.189 -7.970 -13.033 1.00 72.25 94 THR A N 1
ATOM 687 C CA . THR A 1 94 ? -10.313 -6.504 -13.201 1.00 72.25 94 THR A CA 1
ATOM 688 C C . THR A 1 94 ? -10.043 -5.733 -11.906 1.00 72.25 94 THR A C 1
ATOM 690 O O . THR A 1 94 ? -10.537 -4.619 -11.709 1.00 72.25 94 THR A O 1
ATOM 693 N N . ALA A 1 95 ? -9.321 -6.357 -10.985 1.00 76.81 95 ALA A N 1
ATOM 694 C CA . ALA A 1 95 ? -8.972 -5.814 -9.690 1.00 76.81 95 ALA A CA 1
ATOM 695 C C . ALA A 1 95 ? -7.513 -6.142 -9.361 1.00 76.81 95 ALA A C 1
ATOM 697 O O . ALA A 1 95 ? -6.827 -6.896 -10.056 1.00 76.81 95 ALA A O 1
ATOM 698 N N . LEU A 1 96 ? -7.053 -5.565 -8.267 1.00 76.62 96 LEU A N 1
ATOM 699 C CA . LEU A 1 96 ? -5.753 -5.778 -7.683 1.00 76.62 96 LEU A CA 1
ATOM 700 C C . LEU A 1 96 ? -5.948 -6.200 -6.234 1.00 76.62 96 LEU A C 1
ATOM 702 O O . LEU A 1 96 ? -6.695 -5.571 -5.481 1.00 76.62 96 LEU A O 1
ATOM 706 N N . ARG A 1 97 ? -5.264 -7.269 -5.856 1.00 85.69 97 ARG A N 1
ATOM 707 C CA . ARG A 1 97 ? -5.251 -7.787 -4.498 1.00 85.69 97 ARG A CA 1
ATOM 708 C C . ARG A 1 97 ? -3.967 -7.351 -3.803 1.00 85.69 97 ARG A C 1
ATOM 710 O O . ARG A 1 97 ? -2.874 -7.490 -4.358 1.00 85.69 97 ARG A O 1
ATOM 717 N N . VAL A 1 98 ? -4.123 -6.832 -2.594 1.00 86.12 98 VAL A N 1
ATOM 718 C CA . VAL A 1 98 ? -3.044 -6.591 -1.639 1.00 86.12 98 VAL A CA 1
ATOM 719 C C . VAL A 1 98 ? -3.112 -7.670 -0.587 1.00 86.12 98 VAL A C 1
ATOM 721 O O . VAL A 1 98 ? -4.112 -7.757 0.117 1.00 86.12 98 VAL A O 1
ATOM 724 N N . ASP A 1 99 ? -2.046 -8.441 -0.466 1.00 87.12 99 ASP A N 1
ATOM 725 C CA . ASP A 1 99 ? -1.875 -9.451 0.568 1.00 87.12 99 ASP A CA 1
ATOM 726 C C . ASP A 1 99 ? -0.774 -9.022 1.541 1.00 87.12 99 ASP A C 1
ATOM 728 O O . ASP A 1 99 ? 0.049 -8.152 1.232 1.00 87.12 99 ASP A O 1
ATOM 732 N N . ALA A 1 100 ? -0.699 -9.709 2.683 1.00 84.69 100 ALA A N 1
ATOM 733 C CA . ALA A 1 100 ? 0.385 -9.565 3.656 1.00 84.69 100 ALA A CA 1
ATOM 734 C C . ALA A 1 100 ? 0.612 -8.104 4.086 1.00 84.69 100 ALA A C 1
ATOM 736 O O . ALA A 1 100 ? 1.754 -7.656 4.219 1.00 84.69 100 ALA A O 1
ATOM 737 N N . LEU A 1 101 ? -0.486 -7.362 4.266 1.00 86.19 101 LEU A N 1
ATOM 738 C CA . LEU A 1 101 ? -0.429 -6.000 4.775 1.00 86.19 101 LEU A CA 1
ATOM 739 C C . LEU A 1 101 ? 0.150 -5.989 6.188 1.00 86.19 101 LEU A C 1
ATOM 741 O O . LEU A 1 101 ? -0.311 -6.720 7.063 1.00 86.19 101 LEU A O 1
ATOM 745 N N . GLY A 1 102 ? 1.150 -5.140 6.393 1.00 88.06 102 GLY A N 1
ATOM 746 C CA . GLY A 1 102 ? 1.809 -4.958 7.678 1.00 88.06 102 GLY A CA 1
ATOM 747 C C . GLY A 1 102 ? 2.328 -3.537 7.851 1.00 88.06 102 GLY A C 1
ATOM 748 O O . GLY A 1 102 ? 2.459 -2.784 6.881 1.00 88.06 102 GLY A O 1
ATOM 749 N N . GLY A 1 103 ? 2.641 -3.178 9.091 1.00 89.81 103 GLY A N 1
ATOM 750 C CA . GLY A 1 103 ? 3.159 -1.859 9.451 1.00 89.81 103 GLY A CA 1
ATOM 751 C C . GLY A 1 103 ? 2.321 -1.181 10.528 1.00 89.81 103 GLY A C 1
ATOM 752 O O . GLY A 1 103 ? 1.629 -1.843 11.293 1.00 89.81 103 GLY A O 1
ATOM 753 N N . VAL A 1 104 ? 2.406 0.139 10.613 1.00 91.25 104 VAL A N 1
ATOM 754 C CA . VAL A 1 104 ? 1.660 0.954 11.572 1.00 91.25 104 VAL A CA 1
ATOM 755 C C . VAL A 1 104 ? 0.977 2.066 10.801 1.00 91.25 104 VAL A C 1
ATOM 757 O O . VAL A 1 104 ? 1.652 2.864 10.157 1.00 91.25 104 VAL A O 1
ATOM 760 N N . VAL A 1 105 ? -0.348 2.118 10.857 1.00 89.06 105 VAL A N 1
ATOM 761 C CA . VAL A 1 105 ? -1.142 3.152 10.188 1.00 89.06 105 VAL A CA 1
ATOM 762 C C . VAL A 1 105 ? -2.044 3.848 11.199 1.00 89.06 105 VAL A C 1
ATOM 764 O O . VAL A 1 105 ? -2.525 3.192 12.122 1.00 89.06 105 VAL A O 1
ATOM 767 N N . PRO A 1 106 ? -2.305 5.150 11.059 1.00 88.81 106 PRO A N 1
ATOM 768 C CA . PRO A 1 106 ? -3.329 5.810 11.856 1.00 88.81 106 PRO A CA 1
ATOM 769 C C . PRO A 1 106 ? -4.719 5.185 11.645 1.00 88.81 106 PRO A C 1
ATOM 771 O O . PRO A 1 106 ? -5.032 4.695 10.561 1.00 88.81 106 PRO A O 1
ATOM 774 N N . LEU A 1 107 ? -5.551 5.145 12.686 1.00 85.88 107 LEU A N 1
ATOM 775 C CA . LEU A 1 107 ? -6.921 4.607 12.610 1.00 85.88 107 LEU A CA 1
ATOM 776 C C . LEU A 1 107 ? -7.899 5.598 11.968 1.00 85.88 107 LEU A C 1
ATOM 778 O O . LEU A 1 107 ? -8.841 5.194 11.285 1.00 85.88 107 LEU A O 1
ATOM 782 N N . ASP A 1 108 ? -7.638 6.895 12.110 1.00 85.62 108 ASP A N 1
ATOM 783 C CA . ASP A 1 108 ? -8.470 7.984 11.583 1.00 85.62 108 ASP A CA 1
ATOM 784 C C . ASP A 1 108 ? -8.449 8.012 10.052 1.00 85.62 108 ASP A C 1
ATOM 786 O O . ASP A 1 108 ? -9.420 8.382 9.387 1.00 85.62 108 ASP A O 1
ATOM 790 N N . TRP A 1 109 ? -7.352 7.521 9.490 1.00 81.06 109 TRP A N 1
ATOM 791 C CA . TRP A 1 109 ? -7.171 7.226 8.081 1.00 81.06 109 TRP A CA 1
ATOM 792 C C . TRP A 1 109 ? -8.208 6.223 7.566 1.00 81.06 109 TRP A C 1
ATOM 794 O O . TRP A 1 109 ? -8.793 6.406 6.492 1.00 81.06 109 TRP A O 1
ATOM 804 N N . LEU A 1 110 ? -8.479 5.191 8.359 1.00 78.19 110 LEU A N 1
ATOM 805 C CA . LEU A 1 110 ? -9.482 4.169 8.077 1.00 78.19 110 LEU A CA 1
ATOM 806 C C . LEU A 1 110 ? -10.888 4.612 8.504 1.00 78.19 110 LEU A C 1
ATOM 808 O O . LEU A 1 110 ? -11.812 3.818 8.441 1.00 78.19 110 LEU A O 1
ATOM 812 N N . GLY A 1 111 ? -11.073 5.856 8.954 1.00 80.31 111 GLY A N 1
ATOM 813 C CA . GLY A 1 111 ? -12.350 6.303 9.514 1.00 80.31 111 GLY A CA 1
ATOM 814 C C . GLY A 1 111 ? -12.707 5.631 10.845 1.00 80.31 111 GLY A C 1
ATOM 815 O O . GLY A 1 111 ? -13.810 5.827 11.338 1.00 80.31 111 GLY A O 1
ATOM 816 N N . ALA A 1 112 ? -11.777 4.896 11.461 1.00 81.06 112 ALA A N 1
ATOM 817 C CA . ALA A 1 112 ? -12.003 4.066 12.643 1.00 81.06 112 ALA A CA 1
ATOM 818 C C . ALA A 1 112 ? -11.679 4.787 13.968 1.00 81.06 112 ALA A C 1
ATOM 820 O O . ALA A 1 112 ? -11.287 4.158 14.948 1.00 81.06 112 ALA A O 1
ATOM 821 N N . GLY A 1 113 ? -11.834 6.115 13.997 1.00 84.88 113 GLY A N 1
ATOM 822 C CA . GLY A 1 113 ? -11.533 6.948 15.167 1.00 84.88 113 GLY A CA 1
ATOM 823 C C . GLY A 1 113 ? -10.045 7.304 15.320 1.00 84.88 113 GLY A C 1
ATOM 824 O O . GLY A 1 113 ? -9.263 7.075 14.405 1.00 84.88 113 GLY A O 1
ATOM 825 N N . PRO A 1 114 ? -9.639 7.934 16.437 1.00 88.94 114 PRO A N 1
ATOM 826 C CA . PRO A 1 114 ? -8.243 8.298 16.686 1.00 88.94 114 PRO A CA 1
ATOM 827 C C . PRO A 1 114 ? -7.376 7.070 17.006 1.00 88.94 114 PRO A C 1
ATOM 829 O O . PRO A 1 114 ? -7.890 5.995 17.299 1.00 88.94 114 PRO A O 1
ATOM 832 N N . GLY A 1 115 ? -6.054 7.255 17.005 1.00 90.19 115 GLY A N 1
ATOM 833 C CA . GLY A 1 115 ? -5.087 6.238 17.422 1.00 90.19 115 GLY A CA 1
ATOM 834 C C . GLY A 1 115 ? -4.328 5.604 16.260 1.00 90.19 115 GLY A C 1
ATOM 835 O O . GLY A 1 115 ? -4.362 6.089 15.129 1.00 90.19 115 GLY A O 1
ATOM 836 N N . LEU A 1 116 ? -3.613 4.521 16.557 1.00 90.94 116 LEU A N 1
ATOM 837 C CA . LEU A 1 116 ? -2.795 3.778 15.601 1.00 90.94 116 LEU A CA 1
ATOM 838 C C . LEU A 1 116 ? -3.222 2.312 15.554 1.00 90.94 116 LEU A C 1
ATOM 840 O O . LEU A 1 116 ? -3.538 1.709 16.577 1.00 90.94 116 LEU A O 1
ATOM 844 N N . LEU A 1 117 ? -3.135 1.723 14.370 1.00 91.44 117 LEU A N 1
ATOM 845 C CA . LEU A 1 117 ? -3.268 0.299 14.123 1.00 91.44 117 LEU A CA 1
ATOM 846 C C . LEU A 1 117 ? -1.912 -0.269 13.713 1.00 91.44 117 LEU A C 1
ATOM 848 O O . LEU A 1 117 ? -1.401 0.031 12.632 1.00 91.44 117 LEU A O 1
ATOM 852 N N . ALA A 1 118 ? -1.349 -1.134 14.550 1.00 93.81 118 ALA A N 1
ATOM 853 C CA . ALA A 1 118 ? -0.255 -2.003 14.140 1.00 93.81 118 ALA A CA 1
ATOM 854 C C . ALA A 1 118 ? -0.837 -3.185 13.351 1.00 93.81 118 ALA A C 1
ATOM 856 O O . ALA A 1 118 ? -1.433 -4.088 13.935 1.00 93.81 118 ALA A O 1
ATOM 857 N N . LEU A 1 119 ? -0.695 -3.143 12.028 1.00 91.38 119 LEU A N 1
ATOM 858 C CA . LEU A 1 119 ? -1.137 -4.173 11.094 1.00 91.38 119 LEU A CA 1
ATOM 859 C C . LEU A 1 119 ? -0.272 -5.428 11.249 1.00 91.38 119 LEU A C 1
ATOM 861 O O . LEU A 1 119 ? 0.940 -5.392 11.014 1.00 91.38 119 LEU A O 1
ATOM 865 N N . GLU A 1 120 ? -0.914 -6.534 11.611 1.00 90.88 120 GLU A N 1
ATOM 866 C CA . GLU A 1 120 ? -0.304 -7.865 11.715 1.00 90.88 120 GLU A CA 1
ATOM 867 C C . GLU A 1 120 ? -0.589 -8.697 10.461 1.00 90.88 120 GLU A C 1
ATOM 869 O O . GLU A 1 120 ? 0.247 -9.489 10.023 1.00 90.88 120 GLU A O 1
ATOM 874 N N . ALA A 1 121 ? -1.776 -8.510 9.885 1.00 87.62 121 ALA A N 1
ATOM 875 C CA . ALA A 1 121 ? -2.192 -9.121 8.638 1.00 87.62 121 ALA A CA 1
ATOM 876 C C . ALA A 1 121 ? -3.274 -8.271 7.970 1.00 87.62 121 ALA A C 1
ATOM 878 O O . ALA A 1 121 ? -3.972 -7.482 8.606 1.00 87.62 121 ALA A O 1
ATOM 879 N N . GLY A 1 122 ? -3.466 -8.471 6.674 1.00 85.44 122 GLY A N 1
ATOM 880 C CA . GLY A 1 122 ? -4.603 -7.887 5.993 1.00 85.44 122 GLY A CA 1
ATOM 881 C C . GLY A 1 122 ? -4.645 -8.226 4.519 1.00 85.44 122 GLY A C 1
ATOM 882 O O . GLY A 1 122 ? -3.610 -8.471 3.891 1.00 85.44 122 GLY A O 1
ATOM 883 N N . GLU A 1 123 ? -5.862 -8.224 3.997 1.00 89.00 123 GLU A N 1
ATOM 884 C CA . GLU A 1 123 ? -6.167 -8.360 2.586 1.00 89.00 123 GLU A CA 1
ATOM 885 C C . GLU A 1 123 ? -7.053 -7.198 2.145 1.00 89.00 123 GLU A C 1
ATOM 887 O O . GLU A 1 123 ? -8.011 -6.828 2.826 1.00 89.00 123 GLU A O 1
ATOM 892 N N . VAL A 1 124 ? -6.739 -6.625 0.990 1.00 87.25 124 VAL A N 1
ATOM 893 C CA . VAL A 1 124 ? -7.475 -5.510 0.399 1.00 87.25 124 VAL A CA 1
ATOM 894 C C . VAL A 1 124 ? -7.667 -5.794 -1.098 1.00 87.25 124 VAL A C 1
ATOM 896 O O . VAL A 1 124 ? -6.716 -6.141 -1.795 1.00 87.25 124 VAL A O 1
ATOM 899 N N . ILE A 1 125 ? -8.892 -5.663 -1.611 1.00 87.25 125 ILE A N 1
ATOM 900 C CA . ILE A 1 125 ? -9.237 -5.849 -3.029 1.00 87.25 125 ILE A CA 1
ATOM 901 C C . ILE A 1 125 ? -9.695 -4.522 -3.616 1.00 87.25 125 ILE A C 1
ATOM 903 O O . ILE A 1 125 ? -10.717 -3.962 -3.220 1.00 87.25 125 ILE A O 1
ATOM 907 N N . LEU A 1 126 ? -8.963 -4.063 -4.622 1.00 79.00 126 LEU A N 1
ATOM 908 C CA . LEU A 1 126 ? -9.109 -2.752 -5.237 1.00 79.00 126 LEU A CA 1
ATOM 909 C C . LEU A 1 126 ? -9.506 -2.915 -6.696 1.00 79.00 126 LEU A C 1
ATOM 911 O O . LEU A 1 126 ? -8.796 -3.560 -7.461 1.00 79.00 126 LEU A O 1
ATOM 915 N N . GLY A 1 127 ? -10.628 -2.334 -7.103 1.00 70.81 127 GLY A N 1
ATOM 916 C CA . GLY A 1 127 ? -10.962 -2.235 -8.517 1.00 70.81 127 GLY A CA 1
ATOM 917 C C . GLY A 1 127 ? -9.975 -1.326 -9.250 1.00 70.81 127 GLY A C 1
ATOM 918 O O . GLY A 1 127 ? -9.429 -0.390 -8.667 1.00 70.81 127 GLY A O 1
ATOM 919 N N . LEU A 1 128 ? -9.762 -1.576 -10.546 1.00 69.12 128 LEU A N 1
ATOM 920 C CA . LEU A 1 128 ? -8.935 -0.702 -11.397 1.00 69.12 128 LEU A CA 1
ATOM 921 C C . LEU A 1 128 ? -9.512 0.717 -11.552 1.00 69.12 128 LEU A C 1
ATOM 923 O O . LEU A 1 128 ? -8.805 1.634 -11.953 1.00 69.12 128 LEU A O 1
ATOM 927 N N . ASP A 1 129 ? -10.783 0.899 -11.206 1.00 69.31 129 ASP A N 1
ATOM 928 C CA . ASP A 1 129 ? -11.460 2.188 -11.073 1.00 69.31 129 ASP A CA 1
ATOM 929 C C . ASP A 1 129 ? -11.141 2.911 -9.752 1.00 69.31 129 ASP A C 1
ATOM 931 O O . ASP A 1 129 ? -11.714 3.958 -9.463 1.00 69.31 129 ASP A O 1
ATOM 935 N N . GLY A 1 130 ? -10.240 2.356 -8.936 1.00 67.50 130 GLY A N 1
ATOM 936 C CA . GLY A 1 130 ? -9.871 2.903 -7.635 1.00 67.50 130 GLY A CA 1
ATOM 937 C C . GLY A 1 130 ? -10.941 2.695 -6.562 1.00 67.50 130 GLY A C 1
ATOM 938 O O . GLY A 1 130 ? -10.854 3.300 -5.497 1.00 67.50 130 GLY A O 1
ATOM 939 N N . ALA A 1 131 ? -11.951 1.857 -6.810 1.00 79.00 131 ALA A N 1
ATOM 940 C CA . ALA A 1 131 ? -12.958 1.534 -5.809 1.00 79.00 131 ALA A CA 1
ATOM 941 C C . ALA A 1 131 ? -12.468 0.410 -4.888 1.00 79.00 131 ALA A C 1
ATOM 943 O O . ALA A 1 131 ? -12.044 -0.647 -5.364 1.00 79.00 131 ALA A O 1
ATOM 944 N N . LEU A 1 132 ? -12.579 0.591 -3.567 1.00 81.50 132 LEU A N 1
ATOM 945 C CA . LEU A 1 132 ? -12.388 -0.519 -2.635 1.00 81.50 132 LEU A CA 1
ATOM 946 C C . LEU A 1 132 ? -13.562 -1.499 -2.777 1.00 81.50 132 LEU A C 1
ATOM 948 O O . LEU A 1 132 ? -14.718 -1.124 -2.591 1.00 81.50 132 LEU A O 1
ATOM 952 N N . ARG A 1 133 ? -13.266 -2.756 -3.111 1.00 84.94 133 ARG A N 1
ATOM 953 C CA . ARG A 1 133 ? -14.273 -3.816 -3.283 1.00 84.94 133 ARG A CA 1
ATOM 954 C C . ARG A 1 133 ? -14.481 -4.612 -2.006 1.00 84.94 133 ARG A C 1
ATOM 956 O O . ARG A 1 133 ? -15.613 -4.913 -1.655 1.00 84.94 133 ARG A O 1
ATOM 963 N N . ALA A 1 134 ? -13.389 -4.950 -1.333 1.00 87.88 134 ALA A N 1
ATOM 964 C CA . ALA A 1 134 ? -13.394 -5.682 -0.076 1.00 87.88 134 ALA A CA 1
ATOM 965 C C . ALA A 1 134 ? -12.097 -5.400 0.677 1.00 87.88 134 ALA A C 1
ATOM 967 O O . ALA A 1 134 ? -11.054 -5.208 0.054 1.00 87.88 134 ALA A O 1
ATOM 968 N N . ALA A 1 135 ? -12.144 -5.413 2.003 1.00 88.44 135 ALA A N 1
ATOM 969 C CA . ALA A 1 135 ? -10.946 -5.397 2.820 1.00 88.44 135 ALA A CA 1
ATOM 970 C C . ALA A 1 135 ? -11.179 -6.026 4.186 1.00 88.44 135 ALA A C 1
ATOM 972 O O . ALA A 1 135 ? -12.261 -5.908 4.764 1.00 88.44 135 ALA A O 1
ATOM 973 N N . ARG A 1 136 ? -10.120 -6.639 4.705 1.00 91.12 136 ARG A N 1
ATOM 974 C CA . ARG A 1 136 ? -10.006 -7.115 6.076 1.00 91.12 136 ARG A CA 1
ATOM 975 C C . ARG A 1 136 ? -8.596 -6.824 6.576 1.00 91.12 136 ARG A C 1
ATOM 977 O O . ARG A 1 136 ? -7.637 -7.261 5.953 1.00 91.12 136 ARG A O 1
ATOM 984 N N . LEU A 1 137 ? -8.473 -6.130 7.699 1.00 90.56 137 LEU A N 1
ATOM 985 C CA . LEU A 1 137 ? -7.207 -5.835 8.363 1.00 90.56 137 LEU A CA 1
ATOM 986 C C . LEU A 1 137 ? -7.271 -6.368 9.793 1.00 90.56 137 LEU A C 1
ATOM 988 O O . LEU A 1 137 ? -8.247 -6.133 10.498 1.00 90.56 137 LEU A O 1
ATOM 992 N N . ASP A 1 138 ? -6.236 -7.073 10.222 1.00 92.62 138 ASP A N 1
ATOM 993 C CA . ASP A 1 138 ? -6.098 -7.608 11.569 1.00 92.62 138 ASP A CA 1
ATOM 994 C C . ASP A 1 138 ? -4.861 -6.975 12.220 1.00 92.62 138 ASP A C 1
ATOM 996 O O . ASP A 1 138 ? -3.797 -6.857 11.600 1.00 92.62 138 ASP A O 1
ATOM 1000 N N . GLY A 1 139 ? -4.994 -6.534 13.469 1.00 93.25 139 GLY A N 1
ATOM 1001 C CA . GLY A 1 139 ? -3.900 -5.839 14.137 1.00 93.25 139 GLY A CA 1
ATOM 1002 C C . GLY A 1 139 ? -4.127 -5.537 15.610 1.00 93.25 139 GLY A C 1
ATOM 1003 O O . GLY A 1 139 ? -5.024 -6.101 16.246 1.00 93.25 139 GLY A O 1
ATOM 1004 N N . GLN A 1 140 ? -3.291 -4.636 16.127 1.00 95.06 140 GLN A N 1
ATOM 1005 C CA . GLN A 1 140 ? -3.365 -4.084 17.481 1.00 95.06 140 GLN A CA 1
ATOM 1006 C C . GLN A 1 140 ? -3.671 -2.591 17.416 1.00 95.06 140 GLN A C 1
ATOM 1008 O O . GLN A 1 140 ? -2.867 -1.810 16.899 1.00 95.06 140 GLN A O 1
ATOM 1013 N N . ALA A 1 141 ? -4.815 -2.202 17.961 1.00 92.69 141 ALA A N 1
ATOM 1014 C CA . ALA A 1 141 ? -5.214 -0.818 18.123 1.00 92.69 141 ALA A CA 1
ATOM 1015 C C . ALA A 1 141 ? -4.549 -0.226 19.376 1.00 92.69 141 ALA A C 1
ATOM 1017 O O . ALA A 1 141 ? -4.477 -0.889 20.414 1.00 92.69 141 ALA A O 1
ATOM 1018 N N . ARG A 1 142 ? -4.027 0.998 19.275 1.00 92.31 142 ARG A N 1
ATOM 1019 C CA . ARG A 1 142 ? -3.364 1.729 20.366 1.00 92.31 142 ARG A CA 1
ATOM 1020 C C . ARG A 1 142 ? -3.858 3.165 20.400 1.00 92.31 142 ARG A C 1
ATOM 1022 O O . ARG A 1 142 ? -3.843 3.838 19.368 1.00 92.31 142 ARG A O 1
ATOM 1029 N N . GLY A 1 143 ? -4.229 3.650 21.584 1.00 89.31 143 GLY A N 1
ATOM 1030 C CA . GLY A 1 143 ? -4.764 5.009 21.736 1.00 89.31 143 GLY A CA 1
ATOM 1031 C C . GLY A 1 143 ? -6.111 5.219 21.030 1.00 89.31 143 GLY A C 1
ATOM 1032 O O . GLY A 1 143 ? -6.370 6.309 20.523 1.00 89.31 143 GLY A O 1
ATOM 1033 N N . SER A 1 144 ? -6.934 4.170 20.976 1.00 87.69 144 SER A N 1
ATOM 1034 C CA . SER A 1 144 ? -8.263 4.128 20.358 1.00 87.69 144 SER A CA 1
ATOM 1035 C C . SER A 1 144 ? -9.255 3.400 21.264 1.00 87.69 144 SER A C 1
ATOM 1037 O O . SER A 1 144 ? -8.850 2.683 22.175 1.00 87.69 144 SER A O 1
ATOM 1039 N N . GLU A 1 145 ? -10.551 3.518 20.975 1.00 85.00 145 GLU A N 1
ATOM 1040 C CA . GLU A 1 145 ? -11.585 2.678 21.584 1.00 85.00 145 GLU A CA 1
ATOM 1041 C C . GLU A 1 145 ? -12.279 1.847 20.494 1.00 85.00 145 GLU A C 1
ATOM 1043 O O . GLU A 1 145 ? -12.896 2.429 19.598 1.00 85.00 145 GLU A O 1
ATOM 1048 N N . PRO A 1 146 ? -12.205 0.502 20.541 1.00 84.75 146 PRO A N 1
ATOM 1049 C CA . PRO A 1 146 ? -11.472 -0.329 21.506 1.00 84.75 146 PRO A CA 1
ATOM 1050 C C . PRO A 1 146 ? -9.938 -0.265 21.357 1.00 84.75 146 PRO A C 1
ATOM 1052 O O . PRO A 1 146 ? -9.412 0.026 20.281 1.00 84.75 146 PRO A O 1
ATOM 1055 N N . GLU A 1 147 ? -9.229 -0.585 22.443 1.00 91.31 147 GLU A N 1
ATOM 1056 C CA . GLU A 1 147 ? -7.774 -0.792 22.474 1.00 91.31 147 GLU A CA 1
ATOM 1057 C C . GLU A 1 147 ? -7.451 -2.298 22.485 1.00 91.31 147 GLU A C 1
ATOM 1059 O O . GLU A 1 147 ? -8.206 -3.098 23.040 1.00 91.31 147 GLU A O 1
ATOM 1064 N N . GLY A 1 148 ? -6.323 -2.697 21.887 1.00 92.44 148 GLY A N 1
ATOM 1065 C CA . GLY A 1 148 ? -5.879 -4.093 21.836 1.00 92.44 148 GLY A CA 1
ATOM 1066 C C . GLY A 1 148 ? -6.167 -4.784 20.503 1.00 92.44 148 GLY A C 1
ATOM 1067 O O . GLY A 1 148 ? -6.157 -4.152 19.447 1.00 92.44 148 GLY A O 1
ATOM 1068 N N . ALA A 1 149 ? -6.362 -6.102 20.527 1.00 94.75 149 ALA A N 1
ATOM 1069 C CA . ALA A 1 149 ? -6.511 -6.891 19.310 1.00 94.75 149 ALA A CA 1
ATOM 1070 C C . ALA A 1 149 ? -7.832 -6.560 18.602 1.00 94.75 149 ALA A C 1
ATOM 1072 O O . ALA A 1 149 ? -8.916 -6.739 19.158 1.00 94.75 149 ALA A O 1
ATOM 1073 N N . VAL A 1 150 ? -7.743 -6.118 17.349 1.00 93.25 150 VAL A N 1
ATOM 1074 C CA . VAL A 1 150 ? -8.909 -5.712 16.558 1.00 93.25 150 VAL A CA 1
ATOM 1075 C C . VAL A 1 150 ? -8.882 -6.309 15.159 1.00 93.25 150 VAL A C 1
ATOM 1077 O O . VAL A 1 150 ? -7.826 -6.686 14.639 1.00 93.25 150 VAL A O 1
ATOM 1080 N N . THR A 1 151 ? -10.062 -6.364 14.558 1.00 92.88 151 THR A N 1
ATOM 1081 C CA . THR A 1 151 ? -10.286 -6.608 13.139 1.00 92.88 151 THR A CA 1
ATOM 1082 C C . THR A 1 151 ? -11.043 -5.418 12.559 1.00 92.88 151 THR A C 1
ATOM 1084 O O . THR A 1 151 ? -12.039 -4.969 13.122 1.00 92.88 151 THR A O 1
ATOM 1087 N N . LEU A 1 152 ? -10.598 -4.944 11.403 1.00 89.44 152 LEU A N 1
ATOM 1088 C CA . LEU A 1 152 ? -11.281 -3.956 10.577 1.00 89.44 152 LEU A CA 1
ATOM 1089 C C . LEU A 1 152 ? -11.766 -4.619 9.296 1.00 89.44 152 LEU A C 1
ATOM 1091 O O . LEU A 1 152 ? -10.972 -5.217 8.572 1.00 89.44 152 LEU A O 1
ATOM 1095 N N . THR A 1 153 ? -13.053 -4.498 8.992 1.00 90.75 153 THR A N 1
ATOM 1096 C CA . THR A 1 153 ? -13.645 -5.007 7.748 1.00 90.75 153 THR A CA 1
ATOM 1097 C C . THR A 1 153 ? -14.347 -3.901 6.985 1.00 90.75 153 THR A C 1
ATOM 1099 O O . THR A 1 153 ? -15.048 -3.092 7.584 1.00 90.75 153 THR A O 1
ATOM 1102 N N . TRP A 1 154 ? -14.199 -3.896 5.664 1.00 86.38 154 TRP A N 1
ATOM 1103 C CA . TRP A 1 154 ? -14.946 -3.006 4.778 1.00 86.38 154 TRP A CA 1
ATOM 1104 C C . TRP A 1 154 ? -16.316 -3.596 4.440 1.00 86.38 154 TRP A C 1
ATOM 1106 O O . TRP A 1 154 ? -16.382 -4.701 3.896 1.00 86.38 154 TRP A O 1
ATOM 1116 N N . ASP A 1 155 ? -17.393 -2.860 4.722 1.00 80.81 155 ASP A N 1
ATOM 1117 C CA . ASP A 1 155 ? -18.779 -3.313 4.505 1.00 80.81 155 ASP A CA 1
ATOM 1118 C C . ASP A 1 155 ? -19.389 -2.889 3.154 1.00 80.81 155 ASP A C 1
ATOM 1120 O O . ASP A 1 155 ? -20.530 -3.231 2.842 1.00 80.81 155 ASP A O 1
ATOM 1124 N N . GLY A 1 156 ? -18.619 -2.170 2.332 1.00 79.12 156 GLY A N 1
ATOM 1125 C CA . GLY A 1 156 ? -19.067 -1.595 1.061 1.00 79.12 156 GLY A CA 1
ATOM 1126 C C . GLY A 1 156 ? -19.232 -0.075 1.095 1.00 79.12 156 GLY A C 1
ATOM 1127 O O . GLY A 1 156 ? -19.256 0.548 0.031 1.00 79.12 156 GLY A O 1
ATOM 1128 N N . SER A 1 157 ? -19.291 0.527 2.282 1.00 79.19 157 SER A N 1
ATOM 1129 C CA . SER A 1 157 ? -19.451 1.974 2.459 1.00 79.19 157 SER A CA 1
ATOM 1130 C C . SER A 1 157 ? -18.568 2.569 3.551 1.00 79.19 157 SER A C 1
ATOM 1132 O O . SER A 1 157 ? -18.128 3.712 3.399 1.00 79.19 157 SER A O 1
ATOM 1134 N N . ASP A 1 158 ? -18.274 1.800 4.600 1.00 79.25 158 ASP A N 1
ATOM 1135 C CA . ASP A 1 158 ? -17.431 2.225 5.709 1.00 79.25 158 ASP A CA 1
ATOM 1136 C C . ASP A 1 158 ? -16.607 1.062 6.291 1.00 79.25 158 ASP A C 1
ATOM 1138 O O . ASP A 1 158 ? -16.768 -0.113 5.931 1.00 79.25 158 ASP A O 1
ATOM 1142 N N . TRP A 1 159 ? -15.678 1.405 7.181 1.00 83.31 159 TRP A N 1
ATOM 1143 C CA . TRP A 1 159 ? -14.924 0.436 7.965 1.00 83.31 159 TRP A CA 1
ATOM 1144 C C . TRP A 1 159 ? -15.639 0.116 9.271 1.00 83.31 159 TRP A C 1
ATOM 1146 O O . TRP A 1 159 ? -15.850 0.977 10.120 1.00 83.31 159 TRP A O 1
ATOM 1156 N N . ALA A 1 160 ? -15.924 -1.164 9.472 1.00 84.50 160 ALA A N 1
ATOM 1157 C CA . ALA A 1 160 ? -16.372 -1.688 10.748 1.00 84.50 160 ALA A CA 1
ATOM 1158 C C . ALA A 1 160 ? -15.162 -2.172 11.557 1.00 84.50 160 ALA A C 1
ATOM 1160 O O . ALA A 1 160 ? -14.450 -3.083 11.130 1.00 84.50 160 ALA A O 1
ATOM 1161 N N . LEU A 1 161 ? -14.941 -1.563 12.724 1.00 83.00 161 LEU A N 1
ATOM 1162 C CA . LEU A 1 161 ? -13.946 -1.979 13.714 1.00 83.00 161 LEU A CA 1
ATOM 1163 C C . LEU A 1 161 ? -14.605 -2.913 14.739 1.00 83.00 161 LEU A C 1
ATOM 1165 O O . LEU A 1 161 ? -15.611 -2.555 15.349 1.00 83.00 161 LEU A O 1
ATOM 1169 N N . ALA A 1 162 ? -14.022 -4.088 14.958 1.00 84.88 162 ALA A N 1
ATOM 1170 C CA . ALA A 1 162 ? -14.461 -5.048 15.964 1.00 84.88 162 ALA A CA 1
ATOM 1171 C C . ALA A 1 162 ? -13.277 -5.500 16.826 1.00 84.88 162 ALA A C 1
ATOM 1173 O O . ALA A 1 162 ? -12.203 -5.808 16.308 1.00 84.88 162 ALA A O 1
ATOM 1174 N N . SER A 1 163 ? -13.473 -5.570 18.143 1.00 83.94 163 SER A N 1
ATOM 1175 C CA . SER A 1 163 ? -12.534 -6.245 19.042 1.00 83.94 163 SER A CA 1
ATOM 1176 C C . SER A 1 163 ? -12.515 -7.746 18.753 1.00 83.94 163 SER A C 1
ATOM 1178 O O . SER A 1 163 ? -13.566 -8.328 18.468 1.00 83.94 163 SER A O 1
ATOM 1180 N N . ARG A 1 164 ? -11.336 -8.359 18.844 1.00 78.75 164 ARG A N 1
ATOM 1181 C CA . ARG A 1 164 ? -11.158 -9.811 18.735 1.00 78.75 164 ARG A CA 1
ATOM 1182 C C . ARG A 1 164 ? -11.216 -10.503 20.091 1.00 78.75 164 ARG A C 1
ATOM 1184 O O . ARG A 1 164 ? -10.775 -9.888 21.086 1.00 78.75 164 ARG A O 1
#

Solvent-accessible surface area (backbone atoms only — not comparable to full-atom values): 8730 Å² total; per-residue (Å²): 96,90,48,42,59,44,58,57,47,46,61,46,55,70,43,72,54,67,34,79,88,60,44,18,44,44,55,55,51,54,48,23,72,72,71,70,49,82,75,66,77,86,55,76,82,56,58,46,77,44,70,63,52,60,54,72,51,73,56,96,82,20,43,34,39,40,37,51,62,69,93,85,25,30,43,39,36,40,37,45,97,89,34,30,45,33,30,34,42,37,86,50,91,77,27,37,36,35,37,69,25,31,41,32,41,57,22,44,38,54,59,58,44,59,37,36,31,40,34,72,34,27,40,39,33,29,33,80,87,64,42,76,69,42,37,39,39,33,31,37,30,41,78,32,87,74,62,39,53,32,37,36,35,48,77,76,86,52,55,47,76,42,79,108

Mean predicted aligned error: 8.76 Å

pLDDT: mean 75.02, std 15.47, range [35.0, 95.06]

Radius of gyration: 17.06 Å; Cα contacts (8 Å, |Δi|>4): 350; chains: 1; bounding box: 42×30×46 Å

Secondary structure (DSSP, 8-state):
-TTSHHHHHHHHHTTTTS-SSS-BHHHHHHHHHHHTPPPPGGGTTS-TT-B--EEEEEETTEEEEEEE-GGG-EEEEEE-SS-EEEEEEEEETTEEEEEEEEEEEESGGGTS-SSEEEEEEEEEEEETTS-EEEEEEEEEEESSSS-EEEEEEE-SSSEEEEE-